Protein AF-A0A2E8FFZ5-F1 (afdb_monomer_lite)

Radius of gyration: 14.95 Å; chains: 1; bounding box: 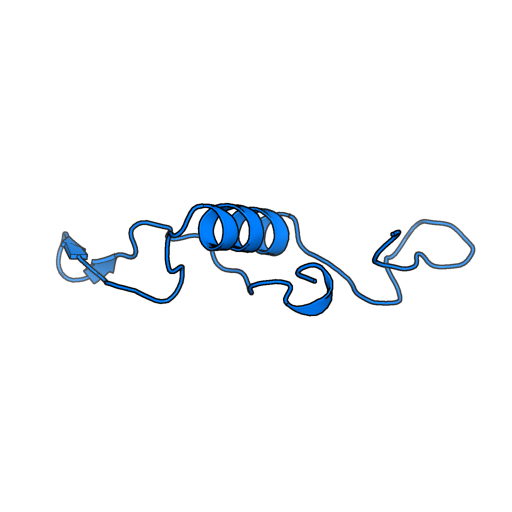32×28×40 Å

Structure (mmCIF, N/CA/C/O backbone):
data_AF-A0A2E8FFZ5-F1
#
_entry.id   AF-A0A2E8FFZ5-F1
#
loop_
_atom_site.group_PDB
_atom_site.id
_atom_site.type_symbol
_atom_site.label_atom_id
_atom_site.label_alt_id
_atom_site.label_comp_id
_atom_site.label_asym_id
_atom_site.label_entity_id
_atom_site.label_seq_id
_atom_site.pdbx_PDB_ins_code
_atom_site.Cartn_x
_atom_site.Cartn_y
_atom_site.Cartn_z
_atom_site.occupancy
_atom_site.B_iso_or_equiv
_atom_site.auth_seq_id
_atom_site.auth_comp_id
_atom_site.auth_asym_id
_atom_site.auth_atom_id
_atom_site.pdbx_PDB_model_num
ATOM 1 N N . MET A 1 1 ? 7.828 -15.597 -12.716 1.00 51.59 1 MET A N 1
ATOM 2 C CA . MET A 1 1 ? 7.074 -14.384 -13.082 1.00 51.59 1 MET A CA 1
ATOM 3 C C . MET A 1 1 ? 7.947 -13.198 -12.733 1.00 51.59 1 MET A C 1
ATOM 5 O O . MET A 1 1 ? 8.434 -13.154 -11.612 1.00 51.59 1 MET A O 1
ATOM 9 N N . THR A 1 2 ? 8.200 -12.318 -13.697 1.00 57.59 2 THR A N 1
ATOM 10 C CA . THR A 1 2 ? 8.941 -11.065 -13.500 1.00 57.59 2 THR A CA 1
ATOM 11 C C . THR A 1 2 ? 7.965 -9.943 -13.826 1.00 57.59 2 THR A C 1
ATOM 13 O O . THR A 1 2 ? 7.334 -10.010 -14.877 1.00 57.59 2 THR A O 1
ATOM 16 N N . TYR A 1 3 ? 7.796 -8.986 -12.916 1.00 59.12 3 TYR A N 1
ATOM 17 C CA . TYR A 1 3 ? 6.854 -7.872 -13.040 1.00 59.12 3 TYR A CA 1
ATOM 18 C C . TYR A 1 3 ? 7.645 -6.563 -13.093 1.00 59.12 3 TYR A C 1
ATOM 20 O O . TYR A 1 3 ? 8.548 -6.370 -12.274 1.00 59.12 3 TYR A O 1
ATOM 28 N N . GLY A 1 4 ? 7.334 -5.709 -14.067 1.00 64.88 4 GLY A N 1
ATOM 29 C CA . GLY A 1 4 ? 8.062 -4.471 -14.342 1.00 64.88 4 GLY A CA 1
ATOM 30 C C . GLY A 1 4 ? 9.180 -4.606 -15.379 1.00 64.88 4 GLY A C 1
ATOM 31 O O . GLY A 1 4 ? 9.878 -5.622 -15.456 1.00 64.88 4 GLY A O 1
ATOM 32 N N . HIS A 1 5 ? 9.373 -3.544 -16.164 1.00 69.94 5 HIS A N 1
ATOM 33 C CA . HIS A 1 5 ? 10.461 -3.429 -17.136 1.00 69.94 5 HIS A CA 1
ATOM 34 C C . HIS A 1 5 ? 11.226 -2.114 -16.943 1.00 69.94 5 HIS A C 1
ATOM 36 O O . HIS A 1 5 ? 10.637 -1.036 -16.839 1.00 69.94 5 HIS A O 1
ATOM 42 N N . PHE A 1 6 ? 12.558 -2.187 -16.909 1.00 65.69 6 PHE A N 1
ATOM 43 C CA . PHE A 1 6 ? 13.426 -1.008 -16.840 1.00 65.69 6 PHE A CA 1
ATOM 44 C C . PHE A 1 6 ? 13.768 -0.500 -18.245 1.00 65.69 6 PHE A C 1
ATOM 46 O O . PHE A 1 6 ? 13.718 -1.246 -19.219 1.00 65.69 6 PHE A O 1
ATOM 53 N N . ASN A 1 7 ? 14.132 0.776 -18.382 1.00 70.38 7 ASN A N 1
ATOM 54 C CA . ASN A 1 7 ? 14.652 1.283 -19.653 1.00 70.38 7 ASN A CA 1
ATOM 55 C C . ASN A 1 7 ? 15.914 0.507 -20.078 1.00 70.38 7 ASN A C 1
ATOM 57 O O . ASN A 1 7 ? 16.545 -0.173 -19.272 1.00 70.38 7 ASN A O 1
ATOM 61 N N . THR A 1 8 ? 16.331 0.657 -21.336 1.00 70.75 8 THR A N 1
ATOM 62 C CA . THR A 1 8 ? 17.517 -0.009 -21.914 1.00 70.75 8 THR A CA 1
ATOM 63 C C . THR A 1 8 ? 18.806 0.174 -21.097 1.00 70.75 8 THR A C 1
ATOM 65 O O . THR A 1 8 ? 19.738 -0.611 -21.233 1.00 70.75 8 THR A O 1
ATOM 68 N N . PHE A 1 9 ? 18.865 1.194 -20.236 1.00 72.56 9 PHE A N 1
ATOM 69 C CA . PHE A 1 9 ? 20.009 1.508 -19.384 1.00 72.56 9 PHE A CA 1
ATOM 70 C C . PHE A 1 9 ? 19.812 1.126 -17.901 1.00 72.56 9 PHE A C 1
ATOM 72 O O . PHE A 1 9 ? 20.712 1.348 -17.099 1.00 72.56 9 PHE A O 1
ATOM 79 N N . GLY A 1 10 ? 18.665 0.558 -17.517 1.00 62.09 10 GLY A N 1
ATOM 80 C CA . GLY A 1 10 ? 18.366 0.112 -16.152 1.00 62.09 10 GLY A CA 1
ATOM 81 C C . GLY A 1 10 ? 18.071 1.219 -15.128 1.00 62.09 10 GLY A C 1
ATOM 82 O O . GLY A 1 10 ? 17.971 0.924 -13.942 1.00 62.09 10 GLY A O 1
ATOM 83 N N . TYR A 1 11 ? 17.946 2.485 -15.540 1.00 58.47 11 TYR A N 1
ATOM 84 C CA . TYR A 1 11 ? 17.876 3.624 -14.607 1.00 58.47 11 TYR A CA 1
ATOM 85 C C . TYR A 1 11 ? 16.467 4.006 -14.161 1.00 58.47 11 TYR A C 1
ATOM 87 O O . TYR A 1 11 ? 16.298 4.575 -13.087 1.00 58.47 11 TYR A O 1
ATOM 95 N N . LEU A 1 12 ? 15.463 3.750 -14.993 1.00 61.53 12 LEU A N 1
ATOM 96 C CA . LEU A 1 12 ? 14.074 4.111 -14.721 1.00 61.53 12 LEU A CA 1
ATOM 97 C C . LEU A 1 12 ? 13.203 2.905 -15.043 1.00 61.53 12 LEU A C 1
ATOM 99 O O . LEU A 1 12 ? 13.401 2.281 -16.087 1.00 61.53 12 LEU A O 1
ATOM 103 N N . ALA A 1 13 ? 12.259 2.582 -14.162 1.00 64.00 13 ALA A N 1
ATOM 104 C CA . ALA A 1 13 ? 11.191 1.651 -14.504 1.00 64.00 13 ALA A CA 1
ATOM 105 C C . ALA A 1 13 ? 10.268 2.347 -15.516 1.00 64.00 13 ALA A C 1
ATOM 107 O O . ALA A 1 13 ? 9.823 3.470 -15.283 1.00 64.00 13 ALA A O 1
ATOM 108 N N . VAL A 1 14 ? 10.082 1.717 -16.674 1.00 65.38 14 VAL A N 1
ATOM 109 C CA . VAL A 1 14 ? 9.328 2.255 -17.817 1.00 65.38 14 VAL A CA 1
ATOM 110 C C . VAL A 1 14 ? 7.948 1.620 -17.899 1.00 65.38 14 VAL A C 1
ATOM 112 O O . VAL A 1 14 ? 6.996 2.305 -18.255 1.00 65.38 14 VAL A O 1
ATOM 115 N N . GLU A 1 15 ? 7.834 0.345 -17.528 1.00 63.88 15 GLU A N 1
ATOM 116 C CA . GLU A 1 15 ? 6.572 -0.399 -17.529 1.00 63.88 15 GLU A CA 1
ATOM 117 C C . GLU A 1 15 ? 6.343 -1.029 -16.155 1.00 63.88 15 GLU A C 1
ATOM 119 O O . GLU A 1 15 ? 7.299 -1.461 -15.503 1.00 63.88 15 GLU A O 1
ATOM 124 N N . ASP A 1 16 ? 5.082 -1.025 -15.718 1.00 63.19 16 A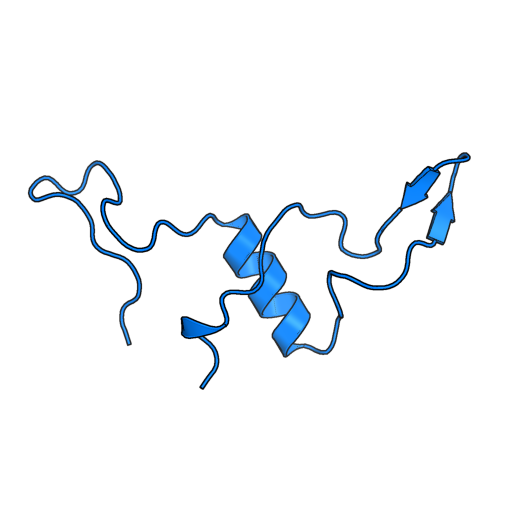SP A N 1
ATOM 125 C CA . ASP A 1 16 ? 4.590 -1.572 -14.447 1.00 63.19 16 ASP A CA 1
ATOM 126 C C . ASP A 1 16 ? 5.412 -1.153 -13.218 1.00 63.19 16 ASP A C 1
ATOM 128 O O . ASP A 1 16 ? 5.770 -1.957 -12.348 1.00 63.19 16 ASP A O 1
ATOM 132 N N . PHE A 1 17 ? 5.721 0.149 -13.151 1.00 68.50 17 PHE A N 1
ATOM 133 C CA . PHE A 1 17 ? 6.382 0.757 -12.001 1.00 68.50 17 PHE A CA 1
ATOM 134 C C . PHE A 1 17 ? 5.615 0.414 -10.723 1.00 68.50 17 PHE A C 1
ATOM 136 O O . PHE A 1 17 ? 4.451 0.772 -10.561 1.00 68.50 17 PHE A O 1
ATOM 143 N N . THR A 1 18 ? 6.304 -0.264 -9.815 1.00 69.31 18 THR A N 1
ATOM 144 C CA . THR A 1 18 ? 5.759 -0.690 -8.532 1.00 69.31 18 THR A CA 1
ATOM 145 C C . THR A 1 18 ? 6.516 0.012 -7.422 1.00 69.31 18 THR A C 1
ATOM 147 O O . THR A 1 18 ? 7.746 -0.071 -7.362 1.00 69.31 18 THR A O 1
ATOM 150 N N . ASP A 1 19 ? 5.800 0.684 -6.526 1.00 78.69 19 ASP A N 1
ATOM 151 C CA . ASP A 1 19 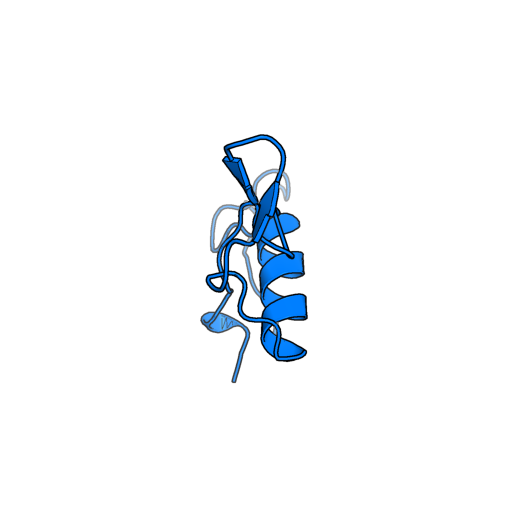? 6.409 1.236 -5.324 1.00 78.69 19 ASP A CA 1
ATOM 152 C C . ASP A 1 19 ? 6.559 0.145 -4.250 1.00 78.69 19 ASP A C 1
ATOM 154 O O . ASP A 1 19 ? 5.760 -0.790 -4.153 1.00 78.69 19 ASP A O 1
ATOM 158 N N . VAL A 1 20 ? 7.562 0.274 -3.379 1.00 80.19 20 VAL A N 1
ATOM 159 C CA . VAL A 1 20 ? 7.741 -0.625 -2.224 1.00 80.19 20 VAL A CA 1
ATOM 160 C C . VAL A 1 20 ? 6.479 -0.667 -1.353 1.00 80.19 20 VAL A C 1
ATOM 162 O O . VAL A 1 20 ? 6.146 -1.706 -0.781 1.00 80.19 20 VAL A O 1
ATOM 165 N N . ARG A 1 21 ? 5.742 0.443 -1.280 1.00 80.62 21 ARG A N 1
ATOM 166 C CA . ARG A 1 21 ? 4.478 0.533 -0.546 1.00 80.62 21 ARG A CA 1
ATOM 167 C C . ARG A 1 21 ? 3.378 -0.324 -1.169 1.00 80.62 21 ARG A C 1
ATOM 169 O O . ARG A 1 21 ? 2.636 -0.964 -0.429 1.00 80.62 21 ARG A O 1
ATOM 176 N N . ASP A 1 22 ? 3.313 -0.409 -2.496 1.00 79.25 22 ASP A N 1
ATOM 177 C CA . ASP A 1 22 ? 2.350 -1.269 -3.197 1.00 79.25 22 ASP A CA 1
ATOM 178 C C . ASP A 1 22 ? 2.649 -2.750 -2.915 1.00 79.25 22 ASP A C 1
ATOM 180 O O . ASP A 1 22 ? 1.741 -3.545 -2.662 1.00 79.25 22 ASP A O 1
ATOM 184 N N . MET A 1 23 ? 3.933 -3.123 -2.823 1.00 82.81 23 MET A N 1
ATOM 185 C CA . MET A 1 23 ? 4.330 -4.470 -2.394 1.00 82.81 23 MET A CA 1
ATOM 186 C C . MET A 1 23 ? 3.908 -4.767 -0.949 1.00 82.81 23 MET A C 1
ATOM 188 O O . MET A 1 23 ? 3.355 -5.832 -0.677 1.00 82.81 23 MET A O 1
ATOM 192 N N . GLN A 1 24 ? 4.133 -3.835 -0.018 1.00 82.31 24 GLN A N 1
ATOM 193 C CA . GLN A 1 24 ? 3.729 -3.996 1.385 1.00 82.31 24 GLN A CA 1
ATOM 194 C C . GLN A 1 24 ? 2.211 -4.155 1.524 1.00 82.31 24 GLN A C 1
ATOM 196 O O . GLN A 1 24 ? 1.746 -5.044 2.239 1.00 82.31 24 GLN A O 1
ATOM 201 N N . VAL A 1 25 ? 1.441 -3.339 0.801 1.00 83.81 25 VAL A N 1
ATOM 202 C CA . VAL A 1 25 ? -0.024 -3.415 0.753 1.00 83.81 25 VAL A CA 1
ATOM 203 C C . VAL A 1 25 ? -0.488 -4.755 0.175 1.00 83.81 25 VAL A C 1
ATOM 205 O O . VAL A 1 25 ? -1.387 -5.380 0.735 1.00 83.81 25 VAL A O 1
ATOM 208 N N . THR A 1 26 ? 0.167 -5.244 -0.879 1.00 84.81 26 THR A N 1
ATOM 209 C CA . THR A 1 26 ? -0.119 -6.553 -1.493 1.00 84.81 26 THR A CA 1
ATOM 210 C C . THR A 1 26 ? 0.158 -7.712 -0.528 1.00 84.81 26 THR A C 1
ATOM 212 O O . THR A 1 26 ? -0.654 -8.625 -0.411 1.00 84.81 26 THR A O 1
ATOM 215 N N . ILE A 1 27 ? 1.261 -7.669 0.227 1.00 85.00 27 ILE A N 1
ATOM 216 C CA . ILE A 1 27 ? 1.590 -8.692 1.236 1.00 85.00 27 ILE A CA 1
ATOM 217 C C . ILE A 1 27 ? 0.552 -8.706 2.365 1.00 85.00 27 ILE A C 1
ATOM 219 O O . ILE A 1 27 ? 0.084 -9.772 2.761 1.00 85.00 27 ILE A O 1
ATOM 223 N N . LEU A 1 28 ? 0.166 -7.532 2.875 1.00 83.94 28 LEU A N 1
ATOM 224 C CA . LEU A 1 28 ? -0.872 -7.410 3.903 1.00 83.94 28 LEU A CA 1
ATOM 225 C C . LEU A 1 28 ? -2.214 -7.960 3.403 1.00 83.94 28 LEU A C 1
ATOM 227 O O . LEU A 1 28 ? -2.851 -8.741 4.111 1.00 83.94 28 LEU A O 1
ATOM 231 N N . TYR A 1 29 ? -2.577 -7.630 2.163 1.00 84.56 29 TYR A N 1
ATOM 232 C CA . TYR A 1 29 ? -3.759 -8.158 1.489 1.00 84.56 29 TYR A CA 1
ATOM 233 C C . TYR A 1 29 ? -3.760 -9.691 1.413 1.00 84.56 29 TYR A C 1
ATOM 235 O O . TYR A 1 29 ? -4.737 -10.326 1.808 1.00 84.56 29 TYR A O 1
ATOM 243 N N . LEU A 1 30 ? -2.644 -10.303 1.005 1.00 84.69 30 LEU A N 1
ATOM 244 C CA . LEU A 1 30 ? -2.498 -11.764 0.945 1.00 84.69 30 LEU A CA 1
ATOM 245 C C . LEU A 1 30 ? -2.572 -12.449 2.320 1.00 84.69 30 LEU A C 1
ATOM 247 O O . LEU A 1 30 ? -2.995 -13.599 2.411 1.00 84.69 30 LEU A O 1
ATOM 251 N N . MET A 1 31 ? -2.200 -11.755 3.398 1.00 85.19 31 MET A N 1
ATOM 252 C CA . MET A 1 31 ? -2.339 -12.250 4.775 1.00 85.19 31 MET A CA 1
ATOM 253 C C . MET A 1 31 ? -3.759 -12.078 5.346 1.00 85.19 31 MET A C 1
ATOM 255 O O . MET A 1 31 ? -3.994 -12.406 6.509 1.00 85.19 31 MET A O 1
ATOM 259 N N . GLY A 1 32 ? -4.708 -11.577 4.549 1.00 81.81 32 GLY A N 1
ATOM 260 C CA . GLY A 1 32 ? -6.100 -11.373 4.953 1.00 81.81 32 GLY A CA 1
ATOM 261 C C . GLY A 1 32 ? -6.372 -10.029 5.634 1.00 81.81 32 GLY A C 1
ATOM 262 O O . GLY A 1 32 ? -7.475 -9.824 6.142 1.00 81.81 32 GLY A O 1
ATOM 263 N N . PHE A 1 33 ? -5.405 -9.105 5.644 1.00 77.31 33 PHE A N 1
ATOM 264 C CA . PHE A 1 33 ? -5.650 -7.727 6.066 1.00 77.31 33 PHE A CA 1
ATOM 265 C C . PHE A 1 33 ? -6.207 -6.938 4.892 1.00 77.31 33 PHE A C 1
ATOM 267 O O . PHE A 1 33 ? -5.577 -6.855 3.848 1.00 77.31 33 PHE A O 1
ATOM 274 N N . ASP A 1 34 ? -7.368 -6.318 5.061 1.00 73.50 34 ASP A N 1
ATOM 275 C CA . ASP A 1 34 ? -7.920 -5.441 4.035 1.00 73.50 34 ASP A CA 1
ATOM 276 C C . ASP A 1 34 ? -7.310 -4.031 4.176 1.00 73.50 34 ASP A C 1
ATOM 278 O O . ASP A 1 34 ? -7.665 -3.311 5.111 1.00 73.50 34 ASP A O 1
ATOM 282 N N . PRO A 1 35 ? -6.411 -3.588 3.275 1.00 67.81 35 PRO A N 1
ATOM 283 C CA . PRO A 1 35 ? -5.825 -2.248 3.337 1.00 67.81 35 PRO A CA 1
ATOM 284 C C . PRO A 1 35 ? -6.862 -1.124 3.143 1.00 67.81 35 PRO A C 1
ATOM 286 O O . PRO A 1 35 ? -6.557 0.043 3.404 1.00 67.81 35 PRO A O 1
ATOM 289 N N . GLN A 1 36 ? -8.087 -1.454 2.714 1.00 68.00 36 GLN A N 1
ATOM 290 C CA . GLN A 1 36 ? -9.209 -0.528 2.572 1.00 68.00 36 GLN A CA 1
ATOM 291 C C . GLN A 1 36 ? -10.191 -0.541 3.765 1.00 68.00 36 GLN A C 1
ATOM 293 O O . GLN A 1 36 ? -11.112 0.280 3.782 1.00 68.00 36 GLN A O 1
ATOM 298 N N . ARG A 1 37 ? -10.001 -1.389 4.795 1.00 66.81 37 ARG A N 1
ATOM 299 C CA . ARG A 1 37 ? -10.888 -1.491 5.981 1.00 66.81 37 ARG A CA 1
ATOM 300 C C . ARG A 1 37 ? -10.133 -1.630 7.322 1.00 66.81 37 ARG A C 1
ATOM 302 O O . ARG A 1 37 ? -9.018 -2.124 7.367 1.00 66.81 37 ARG A O 1
ATOM 309 N N . PRO A 1 38 ? -10.795 -1.364 8.460 1.00 61.38 38 PRO A N 1
ATOM 310 C CA . PRO A 1 38 ? -11.542 -0.171 8.782 1.00 61.38 38 PRO A CA 1
ATOM 311 C C . PRO A 1 38 ? -1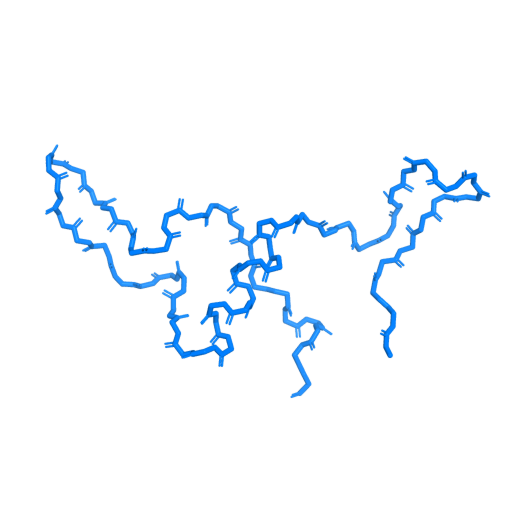0.703 0.768 9.655 1.00 61.38 38 PRO A C 1
ATOM 313 O O . PRO A 1 38 ? -9.801 0.393 10.405 1.00 61.38 38 PRO A O 1
ATOM 316 N N . THR A 1 39 ? -11.052 2.029 9.514 1.00 66.94 39 THR A N 1
ATOM 317 C CA . THR A 1 39 ? -10.546 3.167 10.250 1.00 66.94 39 THR A CA 1
ATOM 318 C C . THR A 1 39 ? -10.905 3.063 11.734 1.00 66.94 39 THR A C 1
ATOM 320 O O . THR A 1 39 ? -12.084 2.989 12.074 1.00 66.94 39 THR A O 1
ATOM 323 N N . TYR A 1 40 ? -9.914 3.059 12.625 1.00 71.31 40 TYR A N 1
ATOM 324 C CA . TYR A 1 40 ? -10.139 3.297 14.049 1.00 71.31 40 TYR A CA 1
ATOM 325 C C . TYR A 1 40 ? -9.991 4.791 14.326 1.00 71.31 40 TYR A C 1
ATOM 327 O O . TYR A 1 40 ? -9.074 5.441 13.819 1.00 71.31 40 TYR A O 1
ATOM 335 N N . GLN A 1 41 ? -10.898 5.353 15.123 1.00 74.62 41 GLN A N 1
ATOM 336 C CA . GLN A 1 41 ? -10.759 6.744 15.528 1.00 74.62 41 GLN A CA 1
ATOM 337 C C . GLN A 1 41 ? -9.700 6.869 16.607 1.00 74.62 41 GLN A C 1
ATOM 339 O O . GLN A 1 41 ? -9.806 6.294 17.690 1.00 74.62 41 GLN A O 1
ATOM 344 N N . TYR A 1 42 ? -8.684 7.663 16.305 1.00 77.81 42 TYR A N 1
ATOM 345 C CA . TYR A 1 42 ? -7.653 8.038 17.250 1.00 77.81 42 TYR A CA 1
ATOM 346 C C . TYR A 1 42 ? -7.344 9.520 17.074 1.00 77.81 42 TYR A C 1
ATOM 348 O O . TYR A 1 42 ? -7.229 10.010 15.957 1.00 77.81 42 TYR A O 1
ATOM 356 N N . ALA A 1 43 ? -7.275 10.264 18.179 1.00 83.12 43 ALA A N 1
ATOM 357 C CA . ALA A 1 43 ? -6.995 11.703 18.172 1.00 83.12 43 ALA A CA 1
ATOM 358 C C . ALA A 1 43 ? -7.870 12.538 17.199 1.00 83.12 43 ALA A C 1
ATOM 360 O O . ALA A 1 43 ? -7.404 13.520 16.628 1.00 83.12 43 ALA A O 1
ATOM 361 N N . GLY A 1 44 ? -9.136 12.146 16.994 1.00 83.50 44 GLY A N 1
ATOM 362 C CA . GLY A 1 44 ? -10.069 12.852 16.105 1.00 83.50 44 GLY A CA 1
ATOM 363 C C . GLY A 1 44 ? -9.833 12.628 14.607 1.00 83.50 44 GLY A C 1
ATOM 364 O O . GLY A 1 44 ? -10.466 13.294 13.791 1.00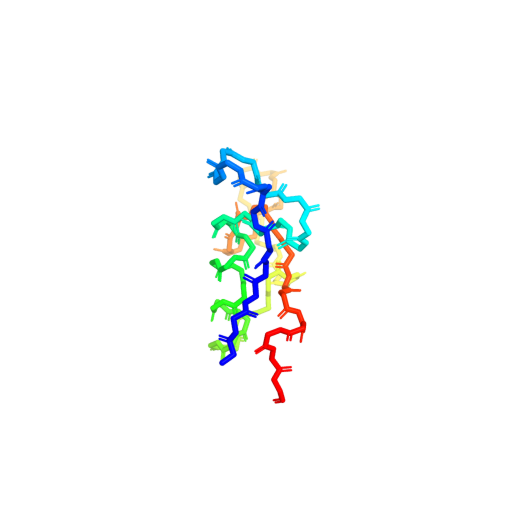 83.50 44 GLY A O 1
ATOM 365 N N . ARG A 1 45 ? -8.946 11.697 14.234 1.00 78.25 45 ARG A N 1
ATOM 366 C CA . ARG A 1 45 ? -8.740 11.255 12.854 1.00 78.25 45 ARG A CA 1
ATOM 367 C C . ARG A 1 45 ? -9.061 9.768 12.729 1.00 78.25 45 ARG A C 1
ATOM 369 O O . ARG A 1 45 ? -8.805 8.972 13.629 1.00 78.25 45 ARG A O 1
ATOM 376 N N . ASP A 1 46 ? -9.600 9.412 11.577 1.00 75.25 46 ASP A N 1
ATOM 377 C CA . ASP A 1 46 ? -9.764 8.034 11.143 1.00 75.25 46 ASP A CA 1
ATOM 378 C C . ASP A 1 46 ? -8.399 7.472 10.705 1.00 75.25 46 ASP A C 1
ATOM 380 O O . ASP A 1 46 ? -7.857 7.863 9.668 1.00 75.25 46 ASP A O 1
ATOM 384 N N . PHE A 1 47 ? -7.817 6.583 11.513 1.00 70.44 47 PHE A N 1
ATOM 385 C CA . PHE A 1 47 ? -6.546 5.912 11.231 1.00 70.44 47 PHE A CA 1
ATOM 386 C C . PHE A 1 47 ? -6.785 4.511 10.690 1.00 70.44 47 PHE A C 1
ATOM 388 O O . PHE A 1 47 ? -7.592 3.758 11.228 1.00 70.44 47 PHE A O 1
ATOM 395 N N . ARG A 1 48 ? -6.063 4.128 9.638 1.00 73.69 48 ARG A N 1
ATOM 396 C CA . ARG A 1 48 ? -6.096 2.755 9.122 1.00 73.69 48 ARG A CA 1
ATOM 397 C C . ARG A 1 48 ? -5.069 1.920 9.871 1.00 73.69 48 ARG A C 1
ATOM 399 O O . ARG A 1 48 ? -3.962 2.390 10.100 1.00 73.69 48 ARG A O 1
ATOM 406 N N . LEU A 1 49 ? -5.403 0.671 10.197 1.00 65.56 49 LEU A N 1
ATOM 407 C CA . LEU A 1 49 ? -4.452 -0.259 10.822 1.00 65.56 49 LEU A CA 1
ATOM 408 C C . LEU A 1 49 ? -3.173 -0.419 9.985 1.00 65.56 49 LEU A C 1
ATOM 410 O O . LEU A 1 49 ? -2.092 -0.622 10.526 1.00 65.56 49 LEU A O 1
ATOM 414 N N . THR A 1 50 ? -3.312 -0.309 8.666 1.00 66.88 50 THR A N 1
ATOM 415 C CA . THR A 1 50 ? -2.209 -0.450 7.728 1.00 66.88 50 THR A CA 1
ATOM 416 C C . THR A 1 50 ? -1.522 0.860 7.368 1.00 66.88 50 THR A C 1
ATOM 418 O O . THR A 1 50 ? -0.452 0.716 6.811 1.00 66.88 50 THR A O 1
ATOM 421 N N . ASP A 1 51 ? -2.086 2.055 7.660 1.00 67.00 51 ASP A N 1
ATOM 422 C CA . ASP A 1 51 ? -1.744 3.458 7.250 1.00 67.00 51 ASP A CA 1
ATOM 423 C C . ASP A 1 51 ? -0.602 3.689 6.226 1.00 67.00 51 ASP A C 1
ATOM 425 O O . ASP A 1 51 ? 0.125 4.681 6.271 1.00 67.00 51 ASP A O 1
ATOM 429 N N . VAL A 1 52 ? -0.441 2.776 5.274 1.00 69.19 52 VAL A N 1
ATOM 430 C CA . VAL A 1 52 ? 0.586 2.761 4.243 1.00 6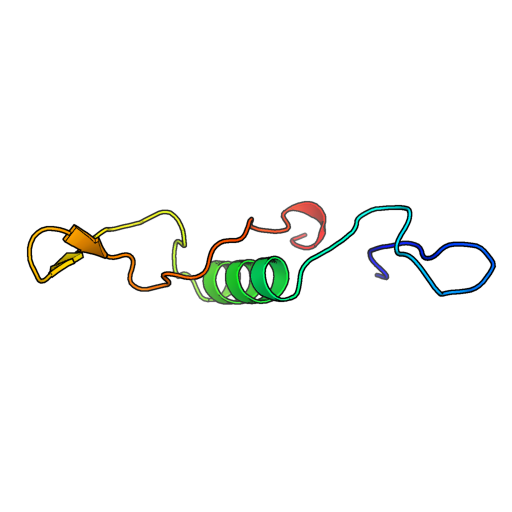9.19 52 VAL A CA 1
ATOM 431 C C . VAL A 1 52 ? -0.135 3.111 2.947 1.00 69.19 52 VAL A C 1
ATOM 433 O O . VAL A 1 52 ? -1.043 2.384 2.532 1.00 69.19 52 VAL A O 1
ATOM 436 N N . PRO A 1 53 ? 0.211 4.240 2.310 1.00 69.44 53 PRO A N 1
ATOM 437 C CA . PRO A 1 53 ? -0.376 4.612 1.035 1.00 69.44 53 PRO A CA 1
ATOM 438 C C . PRO A 1 53 ? 0.164 3.688 -0.060 1.00 69.44 53 PRO A C 1
ATOM 440 O O . PRO A 1 53 ? 1.361 3.705 -0.320 1.00 69.44 53 PRO A O 1
ATOM 443 N N . GLY A 1 54 ? -0.707 2.914 -0.702 1.00 74.31 54 GLY A N 1
ATOM 444 C CA . GLY A 1 54 ? -0.354 2.024 -1.808 1.00 74.31 54 GLY A CA 1
ATOM 445 C C . GLY A 1 54 ? -1.568 1.256 -2.329 1.00 74.31 54 GLY A C 1
ATOM 446 O O . GLY A 1 54 ? -2.636 1.267 -1.707 1.00 74.31 54 GLY A O 1
ATOM 447 N N . TRP A 1 55 ? -1.405 0.604 -3.473 1.00 79.25 55 TRP A N 1
ATOM 448 C CA . TRP A 1 55 ? -2.431 -0.192 -4.143 1.00 79.25 55 TRP A CA 1
ATOM 449 C C . TRP A 1 55 ? -2.080 -1.680 -4.090 1.00 79.25 55 TRP A C 1
ATOM 451 O O . TRP A 1 55 ? -0.912 -2.058 -4.038 1.00 79.25 55 TRP A O 1
ATOM 461 N N . VAL A 1 56 ? -3.103 -2.540 -4.088 1.00 80.50 56 VAL A N 1
ATOM 462 C CA . VAL A 1 56 ? -2.901 -3.990 -4.204 1.00 80.50 56 VAL A CA 1
ATOM 463 C C . VAL A 1 56 ? -2.549 -4.309 -5.654 1.00 80.50 56 VAL A C 1
ATOM 465 O O . VAL A 1 56 ? -3.310 -3.972 -6.559 1.00 80.50 56 VAL A O 1
ATOM 468 N N . LEU A 1 57 ? -1.419 -4.979 -5.862 1.00 82.19 57 LEU A N 1
ATOM 469 C CA . LEU A 1 57 ? -0.949 -5.421 -7.172 1.00 82.19 57 LEU A CA 1
ATOM 470 C C . LEU A 1 57 ? -1.704 -6.688 -7.576 1.00 82.19 57 LEU A C 1
ATOM 472 O O . LEU A 1 57 ? -1.217 -7.803 -7.400 1.00 82.19 57 LEU A O 1
ATOM 476 N N . THR A 1 58 ? -2.922 -6.522 -8.089 1.00 78.94 58 THR A N 1
ATOM 477 C CA . THR A 1 58 ? -3.775 -7.641 -8.520 1.00 78.94 58 THR A CA 1
ATOM 478 C C . THR A 1 58 ? -3.134 -8.475 -9.621 1.00 78.94 58 THR A C 1
ATOM 480 O O . THR A 1 58 ? -3.359 -9.676 -9.669 1.00 78.94 58 THR A O 1
ATOM 483 N N . ASP A 1 59 ? -2.273 -7.873 -10.440 1.00 75.56 59 ASP A N 1
ATOM 484 C CA . ASP A 1 59 ? -1.581 -8.552 -11.540 1.00 75.56 59 ASP A CA 1
ATOM 485 C C . ASP A 1 59 ? -0.509 -9.548 -11.055 1.00 75.56 59 ASP A C 1
ATOM 487 O O . ASP A 1 59 ? -0.066 -10.412 -11.811 1.00 75.56 59 ASP A O 1
ATOM 491 N N . LEU A 1 60 ? -0.103 -9.457 -9.780 1.00 71.56 60 LEU A N 1
ATOM 492 C CA . LEU A 1 60 ? 0.801 -10.410 -9.126 1.00 71.56 60 LEU A CA 1
ATOM 493 C C . LEU A 1 60 ? 0.068 -11.559 -8.422 1.00 71.56 60 LEU A C 1
ATOM 495 O O . LEU A 1 60 ? 0.709 -12.535 -8.025 1.00 71.56 60 LEU A O 1
ATOM 499 N N . ILE A 1 61 ? -1.244 -11.440 -8.219 1.00 69.44 61 ILE A N 1
ATOM 500 C CA . ILE A 1 61 ? -2.051 -12.408 -7.476 1.00 69.44 61 ILE A CA 1
ATOM 501 C C . ILE A 1 61 ? -2.800 -13.267 -8.502 1.00 69.44 61 ILE A C 1
ATOM 503 O O . ILE A 1 61 ? -3.664 -12.767 -9.216 1.00 69.44 61 ILE A O 1
ATOM 507 N N . ALA A 1 62 ? -2.422 -14.546 -8.598 1.00 56.94 62 ALA A N 1
ATOM 508 C CA . ALA A 1 62 ? -2.978 -15.526 -9.539 1.00 56.94 62 ALA A CA 1
ATOM 509 C C . ALA A 1 62 ? -4.192 -16.277 -8.977 1.00 56.94 62 ALA A C 1
ATOM 511 O O . ALA A 1 62 ? -4.171 -16.603 -7.766 1.00 56.94 62 ALA A O 1
#

Secondary structure (DSSP, 8-state):
----EE-TTSSSEEES---HHHHHHHHHHHTT--TT-PEEEETTEEEETT-------GGG--

Foldseek 3Di:
DDAFDAPPVRPHTPHRDADPLLVVCQVCVVVVHHQPDDFDDDPNDGAGPSNGDHHHPVVPPD

pLDDT: mean 72.47, std 8.44, range [51.59, 85.19]

Sequence (62 aa):
MTYGHFNTFGYLAVEDFTDVRDMQVTILYLMGFDPQRPTYQYAGRDFRLTDVPGWVLTDLIA